Protein AF-T0QTW7-F1 (afdb_monomer_lite)

Foldseek 3Di:
DFFFDVVLLVVLVVLLVVLLVQLVVCLVPPPDLPVNLVVSVVSVVVSVVSVVVRRVVRVVDDDDPPRPVVVVVSVVVVVVSVVVSVVSSVSSVVVVVPPDPVVVPVVVPD

Secondary structure (DSSP, 8-state):
-----HHHHHHHHHHHHHHHHHHHHHHHH-S-HHHHHHHHHHHHHHHHHHHHHHHHHHHTS---GGGHHHHHHHHHHHHHHHHHHHHHHHHHHHHHHHS-GGGTTTTS--

pLDDT: mean 76.72, std 13.37, range [41.28, 91.19]

Organism: Saprolegnia diclina (strain VS20) (NCBI:txid1156394)

Structure (mmCIF, N/CA/C/O backbone):
data_AF-T0QTW7-F1
#
_entry.id   AF-T0QTW7-F1
#
loop_
_atom_site.group_PDB
_atom_site.id
_atom_site.type_symbol
_atom_site.label_atom_id
_atom_site.label_alt_id
_atom_site.label_comp_id
_atom_site.label_asym_id
_atom_site.label_entity_id
_atom_site.label_seq_id
_atom_site.pdbx_PDB_ins_code
_atom_site.Cartn_x
_atom_site.Cartn_y
_atom_site.Cartn_z
_atom_site.occupancy
_atom_site.B_iso_or_equiv
_atom_site.auth_seq_id
_atom_site.auth_comp_id
_atom_site.auth_asym_id
_atom_site.auth_atom_id
_atom_site.pdbx_PDB_model_num
ATOM 1 N N . MET A 1 1 ? -14.606 6.334 21.595 1.00 59.34 1 MET A N 1
ATOM 2 C CA . MET A 1 1 ? -13.269 5.915 21.115 1.00 59.34 1 MET A CA 1
ATOM 3 C C . MET A 1 1 ? -13.433 4.959 19.943 1.00 59.34 1 MET A C 1
ATOM 5 O O . MET A 1 1 ? -14.403 4.212 19.934 1.00 59.34 1 MET A O 1
ATOM 9 N N . ILE A 1 2 ? -12.548 5.036 18.945 1.00 58.34 2 ILE A N 1
ATOM 10 C CA . ILE A 1 2 ? -12.544 4.182 17.742 1.00 58.34 2 IL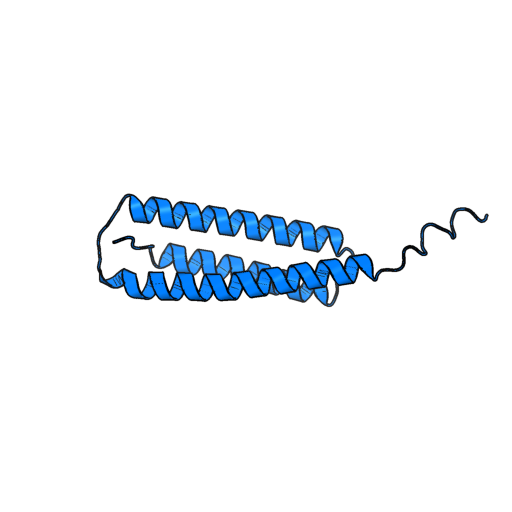E A CA 1
ATOM 11 C C . ILE A 1 2 ? -11.577 3.021 18.014 1.00 58.34 2 ILE A C 1
ATOM 13 O O . ILE A 1 2 ? -10.453 3.276 18.432 1.00 58.34 2 ILE A O 1
ATOM 17 N N . SER A 1 3 ? -12.003 1.778 17.788 1.00 66.00 3 SER A N 1
ATOM 18 C CA . SER A 1 3 ? -11.179 0.573 17.978 1.00 66.00 3 SER A CA 1
ATOM 19 C C . SER A 1 3 ? -11.185 -0.270 16.702 1.00 66.00 3 SER A C 1
ATOM 21 O O . SER A 1 3 ? -12.248 -0.733 16.278 1.00 66.00 3 SER A O 1
ATOM 23 N N . ILE A 1 4 ? -10.015 -0.491 16.096 1.00 70.25 4 ILE A N 1
ATOM 24 C CA . ILE A 1 4 ? -9.873 -1.374 14.931 1.00 70.25 4 ILE A CA 1
ATOM 25 C C . ILE A 1 4 ? -9.638 -2.807 15.418 1.00 70.25 4 ILE A C 1
ATOM 27 O O . ILE A 1 4 ? -8.903 -3.047 16.371 1.00 70.25 4 ILE A O 1
ATOM 31 N N . ARG A 1 5 ? -10.273 -3.785 14.763 1.00 75.94 5 ARG A N 1
ATOM 32 C CA . ARG A 1 5 ? -10.093 -5.200 15.112 1.00 75.94 5 ARG A CA 1
ATOM 33 C C . ARG A 1 5 ? -8.643 -5.642 14.857 1.00 75.94 5 ARG A C 1
ATOM 35 O O . ARG A 1 5 ? -8.158 -5.408 13.749 1.00 75.94 5 ARG A O 1
ATOM 42 N N . PRO A 1 6 ? -8.006 -6.388 15.780 1.00 77.62 6 PRO A N 1
ATOM 43 C CA . PRO A 1 6 ? -6.644 -6.900 15.594 1.00 77.62 6 PRO A CA 1
ATOM 44 C C . PRO A 1 6 ? -6.451 -7.717 14.309 1.00 77.62 6 PRO A C 1
ATOM 46 O O . PRO A 1 6 ? -5.409 -7.643 13.670 1.00 77.62 6 PRO A O 1
ATOM 49 N N . THR A 1 7 ? -7.477 -8.451 13.871 1.00 80.50 7 THR A N 1
ATOM 50 C CA . THR A 1 7 ? -7.435 -9.214 12.613 1.00 80.50 7 THR A CA 1
ATOM 51 C C . THR A 1 7 ? -7.390 -8.327 11.371 1.00 80.50 7 THR A C 1
ATOM 53 O O . THR A 1 7 ? -6.731 -8.677 10.398 1.00 80.50 7 THR A O 1
ATOM 56 N N . ALA A 1 8 ? -8.064 -7.172 11.399 1.00 80.12 8 ALA A N 1
ATOM 57 C CA . ALA A 1 8 ? -8.000 -6.198 10.313 1.00 80.12 8 ALA A CA 1
ATOM 58 C C . ALA A 1 8 ? -6.634 -5.500 10.289 1.00 80.12 8 ALA A C 1
ATOM 60 O O . ALA A 1 8 ? -6.065 -5.345 9.215 1.00 80.12 8 ALA A O 1
ATOM 61 N N . ILE A 1 9 ? -6.097 -5.158 11.466 1.00 81.81 9 ILE A N 1
ATOM 62 C CA . ILE A 1 9 ? -4.738 -4.622 11.638 1.00 81.81 9 ILE A CA 1
ATOM 63 C C . ILE A 1 9 ? -3.710 -5.577 11.020 1.00 81.81 9 ILE A C 1
ATOM 65 O O . ILE A 1 9 ? -3.009 -5.196 10.088 1.00 81.81 9 ILE A O 1
ATOM 69 N N . ALA A 1 10 ? -3.689 -6.841 11.458 1.00 83.50 10 ALA A N 1
ATOM 70 C CA . ALA A 1 10 ? -2.733 -7.835 10.974 1.00 83.50 10 ALA A CA 1
ATOM 71 C C . ALA A 1 10 ? -2.826 -8.052 9.455 1.00 83.50 10 ALA A C 1
ATOM 73 O O . ALA A 1 10 ? -1.805 -8.112 8.773 1.00 83.50 10 ALA A O 1
ATOM 74 N N . HIS A 1 11 ? -4.047 -8.123 8.913 1.00 86.88 11 HIS A N 1
ATOM 75 C CA . HIS A 1 11 ? -4.257 -8.296 7.478 1.00 86.88 11 HIS A CA 1
ATOM 76 C C . HIS A 1 11 ? -3.739 -7.099 6.666 1.00 86.88 11 HIS A C 1
ATOM 78 O O . HIS A 1 11 ? -3.058 -7.292 5.661 1.00 86.88 11 HIS A O 1
ATOM 84 N N . ILE A 1 12 ? -4.017 -5.867 7.106 1.00 86.62 12 ILE A N 1
ATOM 85 C CA . ILE A 1 12 ? -3.547 -4.655 6.424 1.00 86.62 12 ILE A CA 1
ATOM 86 C C . ILE A 1 12 ? -2.017 -4.560 6.480 1.00 86.62 12 ILE A C 1
ATOM 88 O O . ILE A 1 12 ? -1.392 -4.332 5.442 1.00 86.62 12 ILE A O 1
ATOM 92 N N . SER A 1 13 ? -1.411 -4.789 7.651 1.00 85.25 13 SER A N 1
ATOM 93 C CA . SER A 1 13 ? 0.049 -4.779 7.807 1.00 85.25 13 SER A CA 1
ATOM 94 C C . SER A 1 13 ? 0.719 -5.822 6.910 1.00 85.25 13 SER A C 1
ATOM 96 O O . SER A 1 13 ? 1.736 -5.532 6.280 1.00 85.25 13 SER A O 1
ATOM 98 N N . GLN A 1 14 ? 0.126 -7.014 6.785 1.00 89.25 14 GLN A N 1
ATOM 99 C CA . GLN A 1 14 ? 0.641 -8.062 5.907 1.00 89.25 14 GLN A CA 1
ATOM 100 C C . GLN A 1 14 ? 0.576 -7.663 4.427 1.00 89.25 14 GLN A C 1
ATOM 102 O O . GLN A 1 14 ? 1.580 -7.784 3.729 1.00 89.25 14 GLN A O 1
ATOM 107 N N . LEU A 1 15 ? -0.566 -7.149 3.951 1.00 89.06 15 LEU A N 1
ATOM 108 C CA . LEU A 1 15 ? -0.715 -6.707 2.557 1.00 89.06 15 LEU A CA 1
ATOM 109 C C . LEU A 1 15 ? 0.308 -5.631 2.186 1.00 89.06 15 LEU A C 1
ATOM 111 O O . LEU A 1 15 ? 0.872 -5.656 1.093 1.00 89.06 15 LEU A O 1
ATOM 115 N N . LEU A 1 16 ? 0.555 -4.697 3.101 1.00 88.06 16 LEU A N 1
ATOM 116 C CA . LEU A 1 16 ? 1.524 -3.635 2.896 1.00 88.06 16 LEU A CA 1
ATOM 117 C C . LEU A 1 16 ? 2.960 -4.142 2.895 1.00 88.06 16 LEU A C 1
ATOM 119 O O . LEU A 1 16 ? 3.721 -3.767 2.011 1.00 88.06 16 LEU A O 1
ATOM 123 N N . ALA A 1 17 ? 3.322 -5.010 3.842 1.00 88.06 17 ALA A N 1
ATOM 124 C CA . ALA A 1 17 ? 4.647 -5.616 3.873 1.00 88.06 17 ALA A CA 1
ATOM 125 C C . ALA A 1 17 ? 4.948 -6.366 2.567 1.00 88.06 17 ALA A C 1
ATOM 127 O O . ALA A 1 17 ? 6.005 -6.156 1.984 1.00 88.06 17 ALA A O 1
ATOM 128 N N . THR A 1 18 ? 3.996 -7.157 2.062 1.00 91.12 18 THR A N 1
ATOM 129 C CA . THR A 1 18 ? 4.142 -7.858 0.778 1.00 91.12 18 THR A CA 1
ATOM 130 C C . THR A 1 18 ? 4.242 -6.893 -0.402 1.00 91.12 18 THR A C 1
ATOM 132 O O . THR A 1 18 ? 5.084 -7.076 -1.273 1.00 91.12 18 THR A O 1
ATOM 135 N N . ALA A 1 19 ? 3.409 -5.848 -0.449 1.00 88.31 19 ALA A N 1
ATOM 136 C CA . ALA A 1 19 ? 3.467 -4.875 -1.539 1.00 88.31 19 ALA A CA 1
ATOM 137 C C . ALA A 1 19 ? 4.811 -4.132 -1.589 1.00 88.31 19 ALA A C 1
ATOM 139 O O . ALA A 1 19 ? 5.288 -3.834 -2.680 1.00 88.31 19 ALA A O 1
ATOM 140 N N . MET A 1 20 ? 5.402 -3.845 -0.427 1.00 88.50 20 MET A N 1
ATOM 141 C CA . MET A 1 20 ? 6.716 -3.218 -0.316 1.00 88.50 20 MET A CA 1
ATOM 142 C C . MET A 1 20 ? 7.853 -4.157 -0.724 1.00 88.50 20 MET A C 1
ATOM 144 O O . MET A 1 20 ? 8.683 -3.757 -1.529 1.00 88.50 20 MET A O 1
ATOM 148 N N . ASP A 1 21 ? 7.859 -5.397 -0.233 1.00 89.12 21 ASP A N 1
ATOM 149 C CA . ASP A 1 21 ? 8.887 -6.401 -0.556 1.00 89.12 21 ASP A CA 1
ATOM 150 C C . ASP A 1 21 ? 8.928 -6.722 -2.062 1.00 89.12 21 ASP A C 1
ATOM 152 O O . ASP A 1 21 ? 9.989 -6.731 -2.691 1.00 89.12 21 ASP A O 1
ATOM 156 N N . ASP A 1 22 ? 7.751 -6.870 -2.681 1.00 87.50 22 ASP A N 1
ATOM 157 C CA . ASP A 1 22 ? 7.632 -7.058 -4.130 1.00 87.50 22 ASP A CA 1
ATOM 158 C C . ASP A 1 22 ? 8.181 -5.846 -4.906 1.00 87.50 22 ASP A C 1
ATOM 160 O O . ASP A 1 22 ? 8.842 -5.999 -5.935 1.00 87.50 22 ASP A O 1
ATOM 164 N N . ALA A 1 23 ? 7.913 -4.631 -4.418 1.00 87.19 23 ALA A N 1
ATOM 165 C CA . ALA A 1 23 ? 8.349 -3.395 -5.056 1.00 87.19 23 ALA A CA 1
ATOM 166 C C . ALA A 1 23 ? 9.865 -3.177 -4.921 1.00 87.19 23 ALA A C 1
ATOM 168 O O . ALA A 1 23 ? 10.523 -2.819 -5.897 1.00 87.19 23 ALA A O 1
ATOM 169 N N . GLU A 1 24 ? 10.436 -3.458 -3.750 1.00 87.31 24 GLU A N 1
ATOM 170 C CA . GLU A 1 24 ? 11.884 -3.437 -3.522 1.00 87.31 24 GLU A CA 1
ATOM 171 C C . GLU A 1 24 ? 12.597 -4.484 -4.382 1.00 87.31 24 GLU A C 1
ATOM 173 O O . GLU A 1 24 ? 13.616 -4.190 -5.007 1.00 87.31 24 GLU A O 1
ATOM 178 N N . THR A 1 25 ? 12.040 -5.690 -4.493 1.00 88.62 25 THR A N 1
ATOM 179 C CA . THR A 1 25 ? 12.576 -6.732 -5.380 1.00 88.62 25 THR A CA 1
ATOM 180 C C . THR A 1 25 ? 12.572 -6.270 -6.838 1.00 88.62 25 THR A C 1
ATOM 182 O O . THR A 1 25 ? 13.573 -6.416 -7.546 1.00 88.62 25 THR A O 1
ATOM 185 N N . ALA A 1 26 ? 11.475 -5.652 -7.286 1.00 86.50 26 ALA A N 1
ATOM 186 C CA . ALA A 1 26 ? 11.371 -5.108 -8.633 1.00 86.50 26 ALA A CA 1
ATOM 187 C C . ALA A 1 26 ? 12.387 -3.980 -8.887 1.00 86.50 26 ALA A C 1
ATOM 189 O O . ALA A 1 26 ? 13.011 -3.961 -9.946 1.00 86.50 26 ALA A O 1
ATOM 190 N N . LEU A 1 27 ? 12.661 -3.093 -7.927 1.00 83.88 27 LEU A N 1
ATOM 191 C CA . LEU A 1 27 ? 13.677 -2.042 -8.099 1.00 83.88 27 LEU A CA 1
ATOM 192 C C . LEU A 1 27 ? 15.074 -2.588 -8.443 1.00 83.88 27 LEU A C 1
ATOM 194 O O 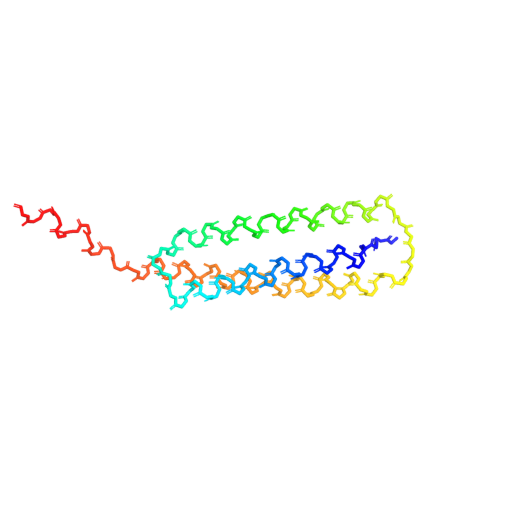. LEU A 1 27 ? 15.799 -1.966 -9.219 1.00 83.88 27 LEU A O 1
ATOM 198 N N . HIS A 1 28 ? 15.441 -3.762 -7.925 1.00 81.12 28 HIS A N 1
ATOM 199 C CA . HIS A 1 28 ? 16.763 -4.359 -8.139 1.00 81.12 28 HIS A CA 1
ATOM 200 C C . HIS A 1 28 ? 16.880 -5.212 -9.414 1.00 81.12 28 HIS A C 1
ATOM 202 O O . HIS A 1 28 ? 17.992 -5.570 -9.803 1.00 81.12 28 HIS A O 1
ATOM 208 N N . GLY A 1 29 ? 15.766 -5.557 -10.070 1.00 79.81 29 GLY A N 1
ATO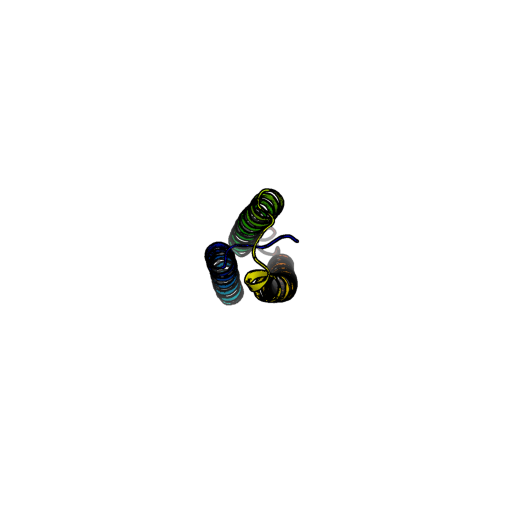M 209 C CA . GLY A 1 29 ? 15.769 -6.530 -11.172 1.00 79.81 29 GLY A CA 1
ATOM 210 C C . GLY A 1 29 ? 14.685 -6.349 -12.235 1.00 79.81 29 GLY A C 1
ATOM 211 O O . GLY A 1 29 ? 14.491 -7.242 -13.060 1.00 79.81 29 GLY A O 1
ATOM 212 N N . SER A 1 30 ? 13.961 -5.228 -12.232 1.00 78.94 30 SER A N 1
ATOM 213 C CA . SER A 1 30 ? 12.811 -5.025 -13.114 1.00 78.94 30 SER A CA 1
ATOM 214 C C . SER A 1 30 ? 13.203 -4.876 -14.585 1.00 78.94 30 SER A C 1
ATOM 216 O O . SER A 1 30 ? 13.980 -3.998 -14.984 1.00 78.94 30 SER A O 1
ATOM 218 N N . MET A 1 31 ? 12.567 -5.692 -15.429 1.00 78.94 31 MET A N 1
ATOM 219 C CA . MET A 1 31 ? 12.591 -5.504 -16.880 1.00 78.94 31 MET A CA 1
ATOM 220 C C . MET A 1 31 ? 11.680 -4.341 -17.318 1.00 78.94 31 MET A C 1
ATOM 222 O O . MET A 1 31 ? 12.031 -3.615 -18.252 1.00 78.94 31 MET A O 1
ATOM 226 N N . ASP A 1 32 ? 10.572 -4.104 -16.606 1.00 84.19 32 ASP A N 1
ATOM 227 C CA . ASP A 1 32 ? 9.564 -3.074 -16.903 1.00 84.19 32 ASP A CA 1
ATOM 228 C C . ASP A 1 32 ? 9.158 -2.257 -15.648 1.00 84.19 32 ASP A C 1
ATOM 230 O O . ASP A 1 32 ? 8.123 -2.508 -15.023 1.00 84.19 32 ASP A O 1
ATOM 234 N N . PRO A 1 33 ? 9.955 -1.235 -15.286 1.00 81.69 33 PRO A N 1
ATOM 235 C CA . PRO A 1 33 ? 9.749 -0.435 -14.079 1.00 81.69 33 PRO A CA 1
ATOM 236 C C . PRO A 1 33 ? 8.471 0.399 -14.107 1.00 81.69 33 PRO A C 1
ATOM 238 O O . PRO A 1 33 ? 7.932 0.728 -13.054 1.00 81.69 33 PRO A O 1
ATOM 241 N N . LEU A 1 34 ? 7.973 0.753 -15.298 1.00 84.81 34 LEU A N 1
ATOM 242 C CA . LEU A 1 34 ? 6.725 1.503 -15.446 1.00 84.81 34 LEU A CA 1
ATOM 243 C C . LEU A 1 34 ? 5.533 0.641 -15.038 1.00 84.81 34 LEU A C 1
ATOM 245 O O . LEU A 1 34 ? 4.658 1.096 -14.296 1.00 84.81 34 LEU A O 1
ATOM 249 N N . ARG A 1 35 ? 5.513 -0.614 -15.498 1.00 87.19 35 ARG A N 1
ATOM 250 C CA . ARG A 1 35 ? 4.495 -1.586 -15.103 1.00 87.19 35 ARG A CA 1
ATOM 251 C C . ARG A 1 35 ? 4.569 -1.902 -13.613 1.00 87.19 35 ARG A C 1
ATOM 253 O O . ARG A 1 35 ? 3.524 -1.937 -12.962 1.00 87.19 35 ARG A O 1
ATOM 260 N N . ASP A 1 36 ? 5.769 -2.099 -13.078 1.00 87.31 36 ASP A N 1
ATOM 261 C CA . ASP A 1 36 ? 5.955 -2.437 -11.664 1.00 87.31 36 ASP A CA 1
ATOM 262 C C . ASP A 1 36 ? 5.555 -1.274 -10.746 1.00 87.31 36 ASP A C 1
ATOM 264 O O . ASP A 1 36 ? 4.821 -1.478 -9.777 1.00 87.31 36 ASP A O 1
ATOM 268 N N . MET A 1 37 ? 5.897 -0.034 -11.115 1.00 86.38 37 MET A N 1
ATOM 269 C CA . MET A 1 37 ? 5.426 1.167 -10.419 1.00 86.38 37 MET A CA 1
ATOM 270 C C . MET A 1 37 ? 3.894 1.290 -10.460 1.00 86.38 37 MET A C 1
ATOM 272 O O . MET A 1 37 ? 3.266 1.605 -9.447 1.00 86.38 37 MET A O 1
ATOM 276 N N . ALA A 1 38 ? 3.262 1.024 -11.609 1.00 87.25 38 ALA A N 1
ATOM 277 C CA . ALA A 1 38 ? 1.804 1.065 -11.733 1.00 87.25 38 ALA A CA 1
ATOM 278 C C . ALA A 1 38 ? 1.118 -0.002 -10.862 1.00 87.25 38 ALA A C 1
ATOM 280 O O . ALA A 1 38 ? 0.113 0.286 -10.204 1.00 87.25 38 ALA A O 1
ATOM 281 N N . LEU A 1 39 ? 1.673 -1.218 -10.815 1.00 89.88 39 LEU A N 1
ATOM 282 C CA . LEU A 1 39 ? 1.181 -2.302 -9.966 1.00 89.88 39 LEU A CA 1
ATOM 283 C C . LEU A 1 39 ? 1.332 -1.963 -8.477 1.00 89.88 39 LEU A C 1
ATOM 285 O O . LEU A 1 39 ? 0.401 -2.188 -7.700 1.00 89.88 39 LEU A O 1
ATOM 289 N N . PHE A 1 40 ? 2.472 -1.392 -8.086 1.00 90.56 40 PHE A N 1
ATOM 290 C CA . PHE A 1 40 ? 2.723 -0.950 -6.719 1.00 90.56 40 PHE A CA 1
ATOM 291 C C . PHE A 1 40 ? 1.720 0.123 -6.277 1.00 90.56 40 PHE A C 1
ATOM 293 O O . PHE A 1 40 ? 1.025 -0.061 -5.275 1.00 90.56 40 PHE A O 1
ATOM 300 N N . ARG A 1 41 ? 1.532 1.181 -7.081 1.00 89.12 41 ARG A N 1
ATOM 301 C CA . ARG A 1 41 ? 0.523 2.230 -6.833 1.00 89.12 41 ARG A CA 1
ATOM 302 C C . ARG A 1 41 ? -0.889 1.661 -6.702 1.00 89.12 41 ARG A C 1
ATOM 304 O O . ARG A 1 41 ? -1.639 2.053 -5.808 1.00 89.12 41 ARG A O 1
ATOM 311 N N . HIS A 1 42 ? -1.256 0.716 -7.568 1.00 91.19 42 HIS A N 1
ATOM 312 C CA . HIS A 1 42 ? -2.562 0.064 -7.510 1.00 91.19 42 HIS A CA 1
ATOM 313 C C . HIS A 1 42 ? -2.777 -0.682 -6.183 1.00 91.19 42 HIS A C 1
ATOM 315 O O . HIS A 1 42 ? -3.829 -0.545 -5.554 1.00 91.19 42 HIS A O 1
ATOM 321 N N . ARG A 1 43 ? -1.768 -1.428 -5.716 1.00 89.38 43 ARG A N 1
ATOM 322 C CA . ARG A 1 43 ? -1.826 -2.158 -4.440 1.00 89.38 43 ARG A CA 1
ATOM 323 C C . ARG A 1 43 ? -1.901 -1.216 -3.239 1.00 89.38 43 ARG A C 1
ATOM 325 O O . ARG A 1 43 ? -2.728 -1.444 -2.358 1.00 89.38 43 ARG A O 1
ATOM 332 N N . LEU A 1 44 ? -1.119 -0.134 -3.230 1.00 88.94 44 LEU A N 1
ATOM 333 C CA . LEU A 1 44 ? -1.202 0.896 -2.187 1.00 88.94 44 LEU A CA 1
ATOM 334 C C . LEU A 1 44 ? -2.601 1.511 -2.106 1.00 88.94 44 LEU A C 1
ATOM 336 O O . LEU A 1 44 ? -3.139 1.696 -1.013 1.00 88.94 44 LEU A O 1
ATOM 340 N N . HIS A 1 45 ? -3.228 1.775 -3.255 1.00 89.19 45 HIS A N 1
ATOM 341 C CA . HIS A 1 45 ? -4.584 2.311 -3.279 1.00 89.19 45 HIS A CA 1
ATOM 342 C C . HIS A 1 45 ? -5.606 1.343 -2.659 1.00 89.19 45 HIS A C 1
ATOM 344 O O . HIS A 1 45 ? -6.444 1.764 -1.857 1.00 89.19 45 HIS A O 1
ATOM 350 N N . ALA A 1 46 ? -5.503 0.045 -2.961 1.00 88.44 46 ALA A N 1
ATOM 351 C CA . ALA A 1 46 ? -6.358 -0.980 -2.363 1.00 88.44 46 ALA A CA 1
ATOM 352 C C . ALA A 1 46 ? -6.173 -1.074 -0.837 1.00 88.44 46 ALA A C 1
ATOM 354 O O . ALA A 1 46 ? -7.157 -1.106 -0.096 1.00 88.44 46 ALA A O 1
ATOM 355 N N . ILE A 1 47 ? -4.925 -1.046 -0.356 1.00 87.25 47 ILE A N 1
ATOM 356 C CA . ILE A 1 47 ? -4.596 -1.048 1.080 1.00 87.25 47 ILE A CA 1
ATOM 357 C C . ILE A 1 47 ? -5.222 0.162 1.782 1.00 87.25 47 ILE A C 1
ATOM 359 O O . ILE A 1 47 ? -5.862 0.006 2.824 1.00 87.25 47 ILE A O 1
ATOM 363 N N . ASN A 1 48 ? -5.117 1.353 1.187 1.00 85.38 48 ASN A N 1
ATOM 364 C CA . ASN A 1 48 ? -5.726 2.561 1.738 1.00 85.38 48 ASN A CA 1
ATOM 365 C C . ASN A 1 48 ? -7.261 2.447 1.827 1.00 85.38 48 ASN A C 1
ATOM 367 O O . ASN A 1 48 ? -7.863 2.855 2.821 1.00 85.38 48 ASN A O 1
ATOM 371 N N . SER A 1 49 ? -7.906 1.820 0.835 1.00 86.81 49 SER A N 1
ATOM 372 C CA . SER A 1 49 ? -9.347 1.541 0.901 1.00 86.81 49 SER A CA 1
ATOM 373 C C . SER A 1 49 ? -9.697 0.627 2.081 1.00 86.81 49 SER A C 1
ATOM 375 O O . SER A 1 49 ? -10.606 0.944 2.850 1.00 86.81 49 SER A O 1
ATOM 377 N N . TYR A 1 50 ? -8.948 -0.464 2.285 1.00 84.69 50 TYR A N 1
ATOM 378 C CA . TYR A 1 50 ? -9.164 -1.366 3.423 1.00 84.69 50 TYR A CA 1
ATOM 379 C C . TYR A 1 50 ? -8.970 -0.666 4.771 1.00 84.69 50 TYR A C 1
ATOM 381 O O . TYR A 1 50 ? -9.749 -0.893 5.700 1.00 84.69 50 TYR A O 1
ATOM 389 N N . MET A 1 51 ? -7.982 0.226 4.879 1.00 82.94 51 MET A N 1
ATOM 390 C CA . MET A 1 51 ? -7.782 1.053 6.071 1.00 82.94 51 MET A CA 1
ATOM 391 C C . MET A 1 51 ? -8.973 1.973 6.334 1.00 82.94 51 MET A C 1
ATOM 393 O O . MET A 1 51 ? -9.481 2.027 7.457 1.00 82.94 51 MET A O 1
ATOM 397 N N . MET A 1 52 ? -9.451 2.680 5.309 1.00 84.38 52 MET A N 1
ATOM 398 C CA . MET A 1 52 ? -10.610 3.560 5.437 1.00 84.38 52 MET A CA 1
ATOM 399 C C . MET A 1 52 ? -11.860 2.801 5.886 1.00 84.38 52 MET A C 1
ATOM 401 O O . MET A 1 52 ? -12.603 3.292 6.740 1.00 84.38 52 MET A O 1
ATOM 405 N N . ASP A 1 53 ? -12.085 1.605 5.349 1.00 83.69 53 ASP A N 1
ATOM 406 C CA . ASP A 1 53 ? -13.221 0.767 5.723 1.00 83.69 53 ASP A CA 1
ATOM 407 C C . ASP A 1 53 ? -13.090 0.233 7.151 1.00 83.69 53 ASP A C 1
ATOM 409 O O . ASP A 1 53 ? -14.062 0.270 7.910 1.00 83.69 53 ASP A O 1
ATOM 413 N N . ALA A 1 54 ? -11.885 -0.162 7.569 1.00 79.19 54 ALA A N 1
ATOM 414 C CA . ALA A 1 54 ? -11.604 -0.560 8.945 1.00 79.19 54 ALA A CA 1
ATOM 415 C C . ALA A 1 54 ? -11.877 0.585 9.938 1.00 79.19 54 ALA A C 1
ATOM 417 O O . ALA A 1 54 ? -12.523 0.375 10.968 1.00 79.19 54 ALA A O 1
ATOM 418 N N . VAL A 1 55 ? -11.473 1.816 9.603 1.00 78.25 55 VAL A N 1
ATOM 419 C CA . VAL A 1 55 ? -11.746 3.015 10.412 1.00 78.25 55 VAL A CA 1
ATOM 420 C C . VAL A 1 55 ? -13.242 3.338 10.452 1.00 78.25 55 VAL A C 1
ATOM 422 O O . VAL A 1 55 ? -13.775 3.648 11.519 1.00 78.25 55 VAL A O 1
ATOM 425 N N . LYS A 1 56 ? -13.954 3.258 9.320 1.00 81.31 56 LYS A N 1
ATOM 426 C CA . LYS A 1 56 ? -15.415 3.457 9.278 1.00 81.31 56 LYS A CA 1
ATOM 427 C C . LYS A 1 56 ? -16.145 2.413 10.124 1.00 81.31 56 LYS A C 1
ATOM 429 O O . LYS A 1 56 ? -17.015 2.770 10.917 1.00 81.31 56 LYS A O 1
ATOM 434 N N . ALA A 1 57 ? -15.774 1.141 10.001 1.00 75.31 57 ALA A N 1
ATOM 435 C CA . ALA A 1 57 ? -16.351 0.056 10.789 1.00 75.31 57 ALA A CA 1
ATOM 436 C C . ALA A 1 57 ? -16.115 0.259 12.294 1.00 75.31 57 ALA A C 1
ATOM 438 O O . ALA A 1 57 ? -17.029 0.052 13.093 1.00 75.31 57 ALA A O 1
ATOM 439 N N . ALA A 1 58 ? -14.924 0.730 12.667 1.00 72.25 58 ALA A N 1
ATOM 440 C CA . ALA A 1 58 ? -14.563 1.053 14.041 1.00 72.25 58 ALA A CA 1
ATOM 441 C C . ALA A 1 58 ? -15.328 2.272 14.599 1.00 72.25 58 ALA A C 1
ATOM 443 O O . ALA A 1 58 ? -15.713 2.275 15.766 1.00 72.25 58 ALA A O 1
ATOM 444 N N . LYS A 1 59 ? -15.616 3.289 13.772 1.00 72.62 59 LYS A N 1
ATOM 445 C CA . LYS A 1 59 ? -16.485 4.425 14.146 1.00 72.62 59 LYS A CA 1
ATOM 446 C C . LYS A 1 59 ? -17.923 3.991 14.431 1.00 72.62 59 LYS A C 1
ATOM 448 O O . LYS A 1 59 ? -18.548 4.518 15.345 1.00 72.62 59 LYS A O 1
ATOM 453 N N . ASN A 1 60 ? -18.426 3.019 13.673 1.00 73.38 60 ASN A N 1
ATOM 454 C CA . ASN A 1 60 ? -19.796 2.517 13.794 1.00 73.38 60 ASN A CA 1
ATOM 455 C C . ASN A 1 60 ? -19.991 1.532 14.963 1.00 73.38 60 ASN A C 1
ATOM 457 O O . ASN A 1 60 ? -21.124 1.145 15.244 1.00 73.38 60 ASN A O 1
ATOM 461 N N . ARG A 1 61 ? -18.913 1.101 15.636 1.00 64.88 61 ARG A N 1
ATOM 462 C CA . ARG A 1 61 ? -18.951 0.205 16.805 1.00 64.88 61 ARG A CA 1
ATOM 463 C C . ARG A 1 61 ? -17.957 0.661 17.885 1.00 64.88 61 ARG A C 1
ATOM 465 O O . ARG A 1 61 ? -16.897 0.053 18.031 1.00 64.88 61 ARG A O 1
ATOM 472 N N . PRO A 1 62 ? -18.265 1.738 18.625 1.00 58.75 62 PRO A N 1
ATOM 473 C CA . PRO A 1 62 ? -17.373 2.256 19.653 1.00 58.75 62 PRO A CA 1
ATOM 474 C C . PRO A 1 62 ? -17.476 1.429 20.949 1.00 58.75 62 PRO A C 1
ATOM 476 O O . PRO A 1 62 ? -18.290 1.751 21.807 1.00 58.75 62 PRO A O 1
ATOM 479 N N . SER A 1 63 ? -16.660 0.384 21.119 1.00 59.81 63 SER A N 1
ATOM 480 C CA . SER A 1 63 ? -16.412 -0.244 22.434 1.00 59.81 63 SER A CA 1
ATOM 481 C C . SER A 1 63 ? -15.152 -1.134 22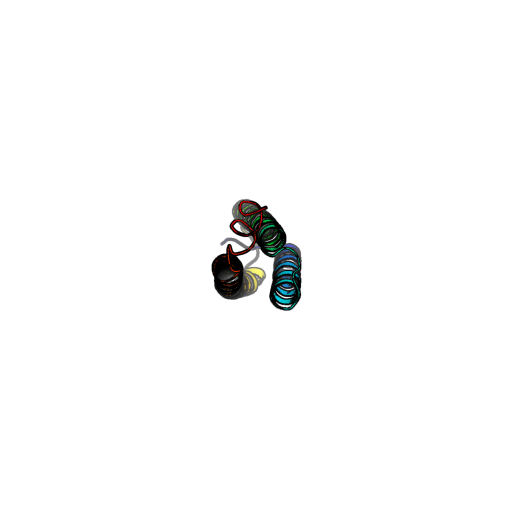.466 1.00 59.81 63 SER A C 1
ATOM 483 O O . SER A 1 63 ? -14.708 -1.623 21.429 1.00 59.81 63 SER A O 1
ATOM 485 N N . ASP A 1 64 ? -14.627 -1.299 23.690 1.00 56.34 64 ASP A N 1
ATOM 486 C CA . ASP A 1 64 ? -13.395 -1.950 24.190 1.00 56.34 64 ASP A CA 1
ATOM 487 C C . ASP A 1 64 ? -12.096 -1.114 24.178 1.00 56.34 64 ASP A C 1
ATOM 489 O O . ASP A 1 64 ? -11.383 -0.995 23.182 1.00 56.34 64 ASP A O 1
ATOM 493 N N . GLU A 1 65 ? -11.759 -0.573 25.361 1.00 52.34 65 GLU A N 1
ATOM 494 C CA . GLU A 1 65 ? -10.522 0.165 25.689 1.00 52.34 65 GLU A CA 1
ATOM 495 C C . GLU A 1 65 ? -9.234 -0.627 25.399 1.00 52.34 65 GLU A C 1
ATOM 497 O O . GLU A 1 65 ? -8.211 -0.028 25.064 1.00 52.34 65 GLU A O 1
ATOM 502 N N . ALA A 1 66 ? -9.280 -1.964 25.451 1.00 54.75 66 ALA A N 1
ATOM 503 C CA . ALA A 1 66 ? -8.113 -2.828 25.247 1.00 54.75 66 ALA A CA 1
ATOM 504 C C . ALA A 1 66 ? -7.508 -2.736 23.829 1.00 54.75 66 ALA A C 1
ATOM 506 O O . ALA A 1 66 ? -6.323 -2.999 23.644 1.00 54.75 66 ALA A O 1
ATOM 507 N N . ASN A 1 67 ? -8.287 -2.317 22.827 1.00 63.47 67 ASN A N 1
ATOM 508 C CA . ASN A 1 67 ? -7.822 -2.194 21.440 1.00 63.47 67 ASN A CA 1
ATOM 509 C C . ASN A 1 67 ? -7.261 -0.804 21.090 1.00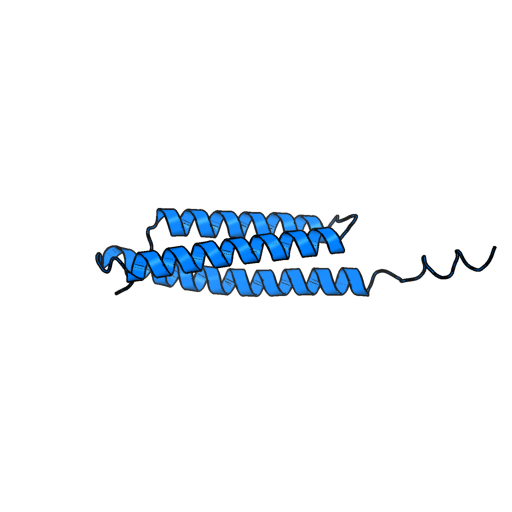 63.47 67 ASN A C 1
ATOM 511 O O . ASN A 1 67 ? -6.816 -0.594 19.958 1.00 63.47 67 ASN A O 1
ATOM 515 N N . MET A 1 68 ? -7.283 0.167 22.013 1.00 59.50 68 MET A N 1
ATOM 516 C CA . MET A 1 68 ? -6.860 1.536 21.693 1.00 59.50 68 MET A CA 1
ATOM 517 C C . MET A 1 68 ? -5.348 1.636 21.469 1.00 59.50 68 MET A C 1
ATOM 519 O O . MET A 1 68 ? -4.926 2.221 20.474 1.00 59.50 68 MET A O 1
ATOM 523 N N . TYR A 1 69 ? -4.546 1.034 22.351 1.00 61.31 69 TYR A N 1
ATOM 524 C CA . TYR A 1 69 ? -3.085 1.026 22.219 1.00 61.31 69 TYR A CA 1
ATOM 525 C C . TYR A 1 69 ? -2.644 0.346 20.918 1.00 61.31 69 TYR A C 1
ATOM 527 O O . TYR A 1 69 ? -1.911 0.952 20.144 1.00 61.31 69 TYR A O 1
ATOM 535 N N . MET A 1 70 ? -3.218 -0.820 20.598 1.00 67.75 70 MET A N 1
ATOM 536 C CA . MET A 1 70 ? -2.966 -1.508 19.323 1.00 67.75 70 MET A CA 1
ATOM 537 C C . MET A 1 70 ? -3.391 -0.676 18.105 1.00 67.75 70 MET A C 1
ATOM 539 O O . MET A 1 70 ? -2.744 -0.730 17.066 1.00 67.75 70 MET A O 1
ATOM 543 N N . THR A 1 71 ? -4.461 0.121 18.216 1.00 73.50 71 THR A N 1
ATOM 544 C CA . THR A 1 71 ? -4.894 1.011 17.127 1.00 73.50 71 THR A CA 1
ATOM 545 C C . THR A 1 71 ? -3.911 2.170 16.924 1.00 73.50 71 THR A C 1
ATOM 547 O O . THR A 1 71 ? -3.625 2.517 15.783 1.00 73.50 71 THR A O 1
ATOM 550 N N . ILE A 1 72 ? -3.379 2.770 17.996 1.00 73.50 72 ILE A N 1
ATOM 551 C CA . ILE A 1 72 ? -2.392 3.861 17.901 1.00 73.50 72 ILE A CA 1
ATOM 552 C C . ILE A 1 72 ? -1.065 3.344 17.338 1.00 73.50 72 ILE A C 1
ATOM 554 O O . ILE A 1 72 ? -0.525 3.958 16.420 1.00 73.50 72 ILE A O 1
ATOM 558 N N . GLU A 1 73 ? -0.569 2.213 17.844 1.00 77.31 73 GLU A N 1
ATOM 559 C CA . GLU A 1 73 ? 0.648 1.569 17.336 1.00 77.31 73 GLU A CA 1
ATOM 560 C C . GLU A 1 73 ? 0.509 1.217 15.855 1.00 77.31 73 GLU A C 1
ATOM 562 O O . GLU A 1 73 ? 1.374 1.576 15.061 1.00 77.31 73 GLU A O 1
ATOM 567 N N . PHE A 1 74 ? -0.625 0.630 15.462 1.00 78.94 74 PHE A N 1
ATOM 568 C CA . PHE A 1 74 ? -0.923 0.345 14.061 1.00 78.94 74 PHE A CA 1
ATOM 569 C C . PHE A 1 74 ? -0.930 1.608 13.197 1.00 78.94 74 PHE A C 1
ATOM 571 O O . PHE A 1 74 ? -0.330 1.622 12.128 1.00 78.94 74 PHE A O 1
ATOM 578 N N . LEU A 1 75 ? -1.585 2.689 13.634 1.00 79.00 75 LEU A N 1
ATOM 579 C CA . LEU A 1 75 ? -1.607 3.941 12.870 1.00 79.00 75 LEU A CA 1
ATOM 580 C C . LEU A 1 75 ? -0.202 4.533 12.704 1.00 79.00 75 LEU A C 1
ATOM 582 O O . LEU A 1 75 ? 0.105 5.062 11.637 1.00 79.00 75 LEU A O 1
ATOM 586 N N . HIS A 1 76 ? 0.645 4.430 13.728 1.00 81.94 76 HIS A N 1
ATOM 587 C CA . HIS A 1 76 ? 2.025 4.898 13.660 1.00 81.94 76 HIS A CA 1
ATOM 588 C C . HIS A 1 76 ? 2.883 4.030 12.730 1.00 81.94 76 HIS A C 1
ATOM 590 O O . HIS A 1 76 ? 3.545 4.560 11.841 1.00 81.94 76 HIS A O 1
ATOM 596 N N . GLU A 1 77 ? 2.812 2.702 12.868 1.00 82.25 77 GLU A N 1
ATOM 597 C CA . GLU A 1 77 ? 3.477 1.751 11.968 1.00 82.25 77 GLU A CA 1
ATOM 598 C C . GLU A 1 77 ? 3.075 2.012 10.511 1.00 82.25 77 GLU A C 1
ATOM 600 O O . GLU A 1 77 ? 3.915 2.075 9.610 1.00 82.25 77 GLU A O 1
ATOM 605 N N . MET A 1 78 ? 1.785 2.252 10.290 1.00 80.75 78 MET A N 1
ATOM 606 C CA . MET A 1 78 ? 1.241 2.565 8.982 1.00 80.75 78 MET A CA 1
ATOM 607 C C . MET A 1 78 ? 1.781 3.876 8.407 1.00 80.75 78 MET A C 1
ATOM 609 O O . MET A 1 78 ? 2.100 3.929 7.222 1.00 80.75 78 MET A O 1
ATOM 613 N N . GLN A 1 79 ? 1.924 4.922 9.223 1.00 80.38 79 GLN A N 1
ATOM 614 C CA . GLN A 1 79 ? 2.553 6.174 8.793 1.00 80.38 79 GLN A CA 1
ATOM 615 C C . GLN A 1 79 ? 4.006 5.959 8.368 1.00 80.38 79 GLN A C 1
ATOM 617 O O . GLN A 1 79 ? 4.416 6.459 7.322 1.00 80.38 79 GLN A O 1
ATOM 622 N N . THR A 1 80 ? 4.777 5.184 9.136 1.00 83.06 80 THR A N 1
ATOM 623 C CA . THR A 1 80 ? 6.163 4.853 8.780 1.00 83.06 80 THR A CA 1
ATOM 624 C C . THR A 1 80 ? 6.231 4.092 7.458 1.00 83.06 80 THR A C 1
ATOM 626 O O . THR A 1 80 ? 7.035 4.430 6.591 1.00 83.06 80 THR A O 1
ATOM 629 N N . LYS A 1 81 ? 5.365 3.094 7.270 1.00 79.00 81 LYS A N 1
ATOM 630 C CA . LYS A 1 81 ? 5.314 2.297 6.040 1.00 79.00 81 LYS A CA 1
ATOM 631 C C . LYS A 1 81 ? 4.869 3.111 4.821 1.00 79.00 81 LYS A C 1
ATOM 633 O O . LYS A 1 81 ? 5.386 2.892 3.732 1.00 79.00 81 LYS A O 1
ATOM 638 N N . LEU A 1 82 ? 3.955 4.069 4.989 1.00 82.38 82 LEU A N 1
ATOM 639 C CA . LEU A 1 82 ? 3.559 4.988 3.915 1.00 82.38 82 LEU A CA 1
ATOM 640 C C . LEU A 1 82 ? 4.723 5.884 3.479 1.00 82.38 82 LEU A C 1
ATOM 642 O O . LEU A 1 82 ? 4.968 6.009 2.285 1.00 82.38 82 LEU A O 1
ATOM 646 N N . ALA A 1 83 ? 5.496 6.424 4.425 1.00 82.94 83 ALA A N 1
ATOM 647 C CA . ALA A 1 83 ? 6.694 7.199 4.097 1.00 82.94 83 ALA A CA 1
ATOM 648 C C . ALA A 1 83 ? 7.741 6.355 3.343 1.00 82.94 83 ALA A C 1
ATOM 650 O O . ALA A 1 83 ? 8.391 6.834 2.415 1.00 82.94 83 ALA A O 1
ATOM 651 N N . GLN A 1 84 ? 7.890 5.075 3.702 1.00 83.62 84 GLN A N 1
ATOM 652 C CA . GLN A 1 84 ? 8.754 4.156 2.957 1.00 83.62 84 GLN A CA 1
ATOM 653 C C . GLN A 1 84 ? 8.208 3.867 1.549 1.00 83.62 84 GLN A C 1
ATOM 655 O O . GLN A 1 84 ? 8.977 3.825 0.591 1.00 83.62 84 GLN A O 1
ATOM 660 N N . ALA A 1 85 ? 6.890 3.716 1.397 1.00 85.31 85 ALA A N 1
ATOM 661 C CA . ALA A 1 85 ? 6.259 3.522 0.097 1.00 85.31 85 ALA A CA 1
ATOM 662 C C . ALA A 1 85 ? 6.472 4.725 -0.843 1.00 85.31 85 ALA A C 1
ATOM 664 O O . ALA A 1 85 ? 6.782 4.531 -2.017 1.00 85.31 85 ALA A O 1
ATOM 665 N N . GLU A 1 86 ? 6.391 5.953 -0.323 1.00 85.56 86 GLU A N 1
ATOM 666 C CA . GLU A 1 86 ? 6.725 7.173 -1.073 1.00 85.56 86 GLU A CA 1
ATOM 667 C C . GLU A 1 86 ? 8.191 7.175 -1.539 1.00 85.56 86 GLU A C 1
ATOM 669 O O . GLU A 1 86 ? 8.486 7.538 -2.679 1.00 85.56 86 GLU A O 1
ATOM 674 N N . ALA A 1 87 ? 9.118 6.715 -0.692 1.00 86.81 87 ALA A N 1
ATOM 675 C CA . ALA A 1 87 ? 10.528 6.600 -1.061 1.00 86.81 87 ALA A CA 1
ATOM 676 C C . ALA A 1 87 ? 10.757 5.574 -2.188 1.00 86.81 87 ALA A C 1
ATOM 678 O O . ALA A 1 87 ? 11.504 5.855 -3.126 1.00 86.81 87 ALA A O 1
ATOM 679 N N . ILE A 1 88 ? 10.090 4.416 -2.133 1.00 85.75 88 ILE A N 1
ATOM 680 C CA . ILE A 1 88 ? 10.124 3.390 -3.191 1.00 85.75 88 ILE A CA 1
ATOM 681 C C . ILE A 1 88 ? 9.570 3.955 -4.506 1.00 85.75 88 ILE A C 1
ATOM 683 O O . ILE A 1 88 ? 10.174 3.791 -5.566 1.00 85.75 88 ILE A O 1
ATOM 687 N N . GLU A 1 89 ? 8.444 4.666 -4.455 1.00 85.12 89 GLU A N 1
ATOM 688 C CA . GLU A 1 89 ? 7.838 5.291 -5.633 1.00 85.12 89 GLU A CA 1
ATOM 689 C C . GLU A 1 89 ? 8.763 6.338 -6.278 1.00 85.12 89 GLU A C 1
ATOM 691 O O . GLU A 1 89 ? 8.902 6.400 -7.506 1.00 85.12 89 GLU A O 1
ATOM 696 N N . HIS A 1 90 ? 9.455 7.126 -5.455 1.00 87.00 90 HIS A N 1
ATOM 697 C CA . HIS A 1 90 ? 10.463 8.067 -5.929 1.00 87.00 90 HIS A CA 1
ATOM 698 C C . HIS A 1 90 ? 11.643 7.351 -6.607 1.00 87.00 90 HIS A C 1
ATOM 700 O O . HIS A 1 90 ? 12.097 7.783 -7.666 1.00 87.00 90 HIS A O 1
ATOM 706 N N . GLN A 1 91 ? 12.109 6.224 -6.058 1.00 85.06 91 GLN A N 1
ATOM 707 C CA . GLN A 1 91 ? 13.172 5.418 -6.671 1.00 85.06 91 GLN A CA 1
ATOM 708 C C . GLN A 1 91 ? 12.753 4.833 -8.027 1.00 85.06 91 GLN A C 1
ATOM 710 O O . GLN A 1 91 ? 13.539 4.878 -8.976 1.00 85.06 91 GLN A O 1
ATOM 715 N N . PHE A 1 92 ? 11.509 4.361 -8.169 1.00 82.56 92 PHE A N 1
ATOM 716 C CA . PHE A 1 92 ? 10.975 3.945 -9.473 1.00 82.56 92 PHE A CA 1
ATOM 717 C C . PHE A 1 92 ? 10.978 5.094 -10.479 1.00 82.56 92 PHE A C 1
ATOM 719 O O . PHE A 1 92 ? 11.389 4.908 -11.624 1.00 82.56 92 PHE A O 1
ATOM 726 N N . THR A 1 93 ? 10.556 6.284 -10.048 1.00 83.31 93 THR A N 1
ATOM 727 C CA . THR A 1 93 ? 10.524 7.481 -10.898 1.00 83.31 93 THR A CA 1
ATOM 728 C C . THR A 1 93 ? 11.926 7.820 -11.405 1.00 83.31 93 THR A C 1
ATOM 730 O O . THR A 1 93 ? 12.126 7.950 -12.611 1.00 83.31 93 THR A O 1
ATOM 733 N N . GLN A 1 94 ? 12.925 7.834 -10.518 1.00 84.38 94 GLN A N 1
ATOM 734 C CA . GLN A 1 94 ? 14.323 8.041 -10.901 1.00 84.38 94 GLN A CA 1
ATOM 735 C C . GLN A 1 94 ? 14.824 6.978 -11.885 1.00 84.38 94 GLN A C 1
ATOM 737 O O . GLN A 1 94 ? 15.519 7.301 -12.847 1.00 84.38 94 GLN A O 1
ATOM 742 N N . LEU A 1 95 ? 14.472 5.708 -11.682 1.00 81.00 95 LEU A N 1
ATOM 743 C CA . LEU A 1 95 ? 14.902 4.615 -12.555 1.00 81.00 95 LEU A CA 1
ATOM 744 C C . LEU A 1 95 ? 14.278 4.714 -13.957 1.00 81.00 95 LEU A C 1
ATOM 746 O O . LEU A 1 95 ? 14.929 4.394 -14.951 1.00 81.00 95 LEU A O 1
ATOM 750 N N . VAL A 1 96 ? 13.039 5.197 -14.056 1.00 77.69 96 VAL A N 1
ATOM 751 C CA . VAL A 1 96 ? 12.371 5.481 -15.334 1.00 77.69 96 VAL A CA 1
ATOM 752 C C . VAL A 1 96 ? 13.013 6.678 -16.039 1.00 77.69 96 VAL A C 1
ATOM 754 O O . VAL A 1 96 ? 13.291 6.594 -17.232 1.00 77.69 96 VAL A O 1
ATOM 757 N N . GLU A 1 97 ? 13.277 7.768 -15.318 1.00 77.25 97 GLU A N 1
ATOM 758 C CA . GLU A 1 97 ? 13.850 9.002 -15.876 1.00 77.25 97 GLU A CA 1
ATOM 759 C C . GLU A 1 97 ? 15.314 8.847 -16.310 1.00 77.25 97 GLU A C 1
ATOM 761 O O . GLU A 1 97 ? 15.758 9.480 -17.267 1.00 77.25 97 GLU A O 1
ATOM 766 N N . THR A 1 98 ? 16.073 7.989 -15.627 1.00 69.88 98 THR A N 1
ATOM 767 C CA . THR A 1 98 ? 17.490 7.731 -15.930 1.00 69.88 98 THR A CA 1
ATOM 768 C C . THR A 1 98 ? 17.701 6.6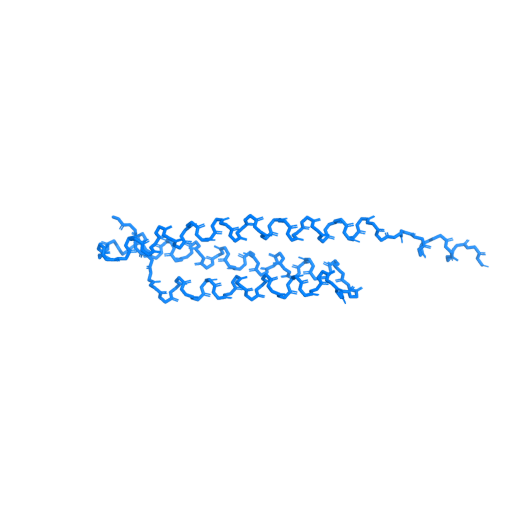89 -17.026 1.00 69.88 98 THR A C 1
ATOM 770 O O . THR A 1 98 ? 18.815 6.576 -17.546 1.00 69.88 98 THR A O 1
ATOM 773 N N . ARG A 1 99 ? 16.657 5.946 -17.435 1.00 62.06 99 ARG A N 1
ATOM 774 C CA . ARG A 1 99 ? 16.747 5.071 -18.610 1.00 62.06 99 ARG A CA 1
ATOM 775 C C . ARG A 1 99 ? 16.920 5.942 -19.854 1.00 62.06 99 ARG A C 1
ATOM 777 O O . ARG A 1 99 ? 16.047 6.753 -20.168 1.00 62.06 99 ARG A O 1
ATOM 784 N N . PRO A 1 100 ? 18.025 5.784 -20.598 1.00 51.81 100 PRO A N 1
ATOM 785 C CA . PRO A 1 100 ? 18.298 6.659 -21.716 1.00 51.81 100 PRO A CA 1
ATOM 786 C C . PRO A 1 100 ? 17.218 6.456 -22.787 1.00 51.81 100 PRO A C 1
ATOM 788 O O . PRO A 1 100 ? 16.991 5.347 -23.266 1.00 51.81 100 PRO A O 1
ATOM 791 N N . HIS A 1 101 ? 16.572 7.548 -23.204 1.00 52.81 101 HIS A N 1
ATOM 792 C CA . HIS A 1 101 ? 15.679 7.625 -24.372 1.00 52.81 101 HIS A CA 1
ATOM 793 C C . HIS A 1 101 ? 16.391 7.311 -25.713 1.00 52.81 101 HIS A C 1
ATOM 795 O O . HIS A 1 101 ? 15.898 7.636 -26.793 1.00 52.81 101 HIS A O 1
ATOM 801 N N . THR A 1 102 ? 17.560 6.669 -25.689 1.00 44.59 102 THR A N 1
ATOM 802 C CA . THR A 1 102 ? 18.412 6.404 -26.854 1.00 44.59 102 THR A CA 1
ATOM 803 C C . THR A 1 102 ? 17.904 5.287 -27.764 1.00 44.59 102 THR A C 1
ATOM 805 O O . THR A 1 102 ? 18.504 5.058 -28.808 1.00 44.59 102 THR A O 1
ATOM 808 N N . ALA A 1 103 ? 16.778 4.637 -27.459 1.00 48.53 103 ALA A N 1
ATOM 809 C CA . ALA A 1 103 ? 16.156 3.694 -28.392 1.00 48.53 103 ALA A CA 1
ATOM 810 C C . ALA A 1 103 ? 15.300 4.373 -29.484 1.00 48.53 103 ALA A C 1
ATOM 812 O O . ALA A 1 103 ? 15.004 3.741 -30.494 1.00 48.53 103 ALA A O 1
ATOM 813 N N . LEU A 1 104 ? 14.921 5.651 -29.329 1.00 46.59 104 LEU A N 1
ATOM 814 C CA . LEU A 1 104 ? 14.042 6.336 -30.293 1.00 46.59 104 LEU A CA 1
ATOM 815 C C . LEU A 1 104 ? 14.775 7.093 -31.411 1.00 46.59 104 LEU A C 1
ATOM 817 O O . LEU A 1 104 ? 14.146 7.444 -32.404 1.00 46.59 104 LEU A O 1
ATOM 821 N N . LEU A 1 105 ? 16.090 7.312 -31.303 1.00 46.50 105 LEU A N 1
ATOM 822 C CA . LEU A 1 105 ? 16.861 8.019 -32.339 1.00 46.50 105 LEU A CA 1
ATOM 823 C C . LEU A 1 105 ? 17.637 7.095 -33.291 1.00 46.50 105 LEU A C 1
ATOM 825 O O . LEU A 1 105 ? 17.977 7.525 -34.389 1.00 46.50 105 LEU A O 1
ATOM 829 N N . SER A 1 106 ? 17.861 5.823 -32.945 1.00 44.88 106 SER A N 1
ATOM 830 C CA . SER A 1 106 ? 18.548 4.876 -33.843 1.00 44.88 106 SER A CA 1
ATOM 831 C C . SER A 1 106 ? 17.634 4.196 -34.870 1.00 44.88 106 SER A C 1
ATOM 833 O O . SER A 1 106 ? 18.143 3.606 -35.814 1.00 44.88 106 SER A O 1
ATOM 835 N N . ALA A 1 107 ? 16.306 4.303 -34.740 1.00 45.81 107 ALA A N 1
ATOM 836 C CA . ALA A 1 107 ? 15.352 3.751 -35.712 1.00 45.81 107 ALA A CA 1
ATOM 837 C C . ALA A 1 107 ? 14.987 4.725 -36.855 1.00 45.81 107 ALA A C 1
ATOM 839 O O . ALA A 1 107 ? 14.290 4.337 -37.786 1.00 45.81 107 ALA A O 1
ATOM 840 N N . LEU A 1 108 ? 15.451 5.978 -36.796 1.00 45.78 108 LEU A N 1
ATOM 841 C CA . LEU A 1 108 ? 15.201 7.017 -37.810 1.00 45.78 108 LEU A CA 1
ATOM 842 C C . LEU A 1 108 ? 16.410 7.272 -38.733 1.00 45.78 108 LEU A C 1
ATOM 844 O O . LEU A 1 108 ? 16.374 8.200 -39.536 1.00 45.78 108 LEU A O 1
ATOM 848 N N . ALA A 1 109 ? 17.478 6.473 -38.616 1.00 48.16 109 ALA A N 1
ATOM 849 C CA . ALA A 1 109 ? 18.739 6.653 -39.346 1.00 48.16 109 ALA A CA 1
ATOM 850 C C . ALA A 1 109 ? 19.088 5.504 -40.321 1.00 48.16 109 ALA A C 1
ATOM 852 O O . ALA A 1 109 ? 20.239 5.406 -40.747 1.00 48.16 109 ALA A O 1
ATOM 853 N N . THR A 1 110 ? 18.123 4.657 -40.691 1.00 41.28 110 THR A N 1
ATOM 854 C CA . THR A 1 110 ? 18.273 3.608 -41.726 1.00 41.28 110 THR A CA 1
ATOM 855 C C . THR A 1 110 ? 17.172 3.733 -42.755 1.00 41.28 110 THR A C 1
ATOM 857 O O . THR A 1 110 ? 17.482 3.552 -43.950 1.00 41.28 110 THR A O 1
#

Radius of gyration: 19.19 Å; chains: 1; bounding box: 38×18×67 Å

Sequence (110 aa):
MISIRPTAIAHISQLLATAMDDAETALHGSMDPLRDMALFRHRLHAINSYMMDAVKAAKNRPSDEANMYMTIEFLHEMQTKLAQAEAIEHQFTQLVETRPHTALLSALAT